Protein AF-A0A976LMI9-F1 (afdb_monomer_lite)

pLDDT: mean 89.53, std 7.74, range [62.94, 98.0]

Structure (mmCIF, N/CA/C/O backbone):
data_AF-A0A976LMI9-F1
#
_entry.id   AF-A0A976LMI9-F1
#
loop_
_atom_site.group_PDB
_atom_site.id
_atom_site.type_symbol
_atom_site.label_atom_id
_atom_site.label_alt_id
_atom_site.label_comp_id
_atom_site.label_asym_id
_atom_site.label_entity_id
_atom_site.label_seq_id
_atom_site.pdbx_PDB_ins_code
_atom_site.Cartn_x
_atom_site.Cartn_y
_atom_site.Cartn_z
_atom_site.occupancy
_atom_site.B_iso_or_equiv
_atom_site.auth_seq_id
_atom_site.auth_comp_id
_atom_site.auth_asym_id
_atom_site.auth_atom_id
_atom_site.pdbx_PDB_model_num
ATOM 1 N N . MET A 1 1 ? -2.539 -11.392 -9.478 1.00 88.19 1 MET A N 1
ATOM 2 C CA . MET A 1 1 ? -1.452 -11.291 -10.476 1.00 88.19 1 MET A CA 1
ATOM 3 C C . MET A 1 1 ? -1.969 -10.478 -11.635 1.00 88.19 1 MET A C 1
ATOM 5 O O . MET A 1 1 ? -2.994 -10.840 -12.203 1.00 88.19 1 MET A O 1
ATOM 9 N N . THR A 1 2 ? -1.228 -9.440 -11.987 1.00 92.44 2 THR A N 1
ATOM 10 C CA . THR A 1 2 ? -1.554 -8.505 -13.058 1.00 92.44 2 THR A CA 1
ATOM 11 C C . THR A 1 2 ? -0.315 -8.293 -13.913 1.00 92.44 2 THR A C 1
ATOM 13 O O . THR A 1 2 ? 0.806 -8.281 -13.405 1.00 92.44 2 THR A O 1
ATOM 16 N N . ALA A 1 3 ? -0.500 -8.150 -15.221 1.00 93.38 3 ALA A N 1
ATOM 17 C CA . ALA A 1 3 ? 0.582 -7.877 -16.147 1.00 93.38 3 ALA A CA 1
ATOM 18 C C . ALA A 1 3 ? 0.128 -6.919 -17.245 1.00 93.38 3 ALA A C 1
ATOM 20 O O . ALA A 1 3 ? -0.987 -7.030 -17.755 1.00 93.38 3 ALA A O 1
ATOM 21 N N . VAL A 1 4 ? 1.006 -5.992 -17.615 1.00 93.50 4 VAL A N 1
ATOM 22 C CA . VAL A 1 4 ? 0.718 -4.945 -18.590 1.00 93.50 4 VAL A CA 1
ATOM 23 C C . VAL A 1 4 ? 1.878 -4.799 -19.564 1.00 93.50 4 VAL A C 1
ATOM 25 O O . VAL A 1 4 ? 3.048 -4.786 -19.181 1.00 93.50 4 VAL A O 1
ATOM 28 N N . TYR A 1 5 ? 1.538 -4.635 -20.842 1.00 93.38 5 TYR A N 1
ATOM 29 C CA . TYR A 1 5 ? 2.462 -4.171 -21.868 1.00 93.38 5 TYR A CA 1
ATOM 30 C C . TYR A 1 5 ? 2.187 -2.705 -22.209 1.00 93.38 5 TYR A C 1
ATOM 32 O O . TYR A 1 5 ? 1.059 -2.342 -22.537 1.00 93.38 5 TYR A O 1
ATOM 40 N N . GLN A 1 6 ? 3.225 -1.872 -22.187 1.00 92.75 6 GLN A N 1
ATOM 41 C CA . GLN A 1 6 ? 3.153 -0.464 -22.577 1.00 92.75 6 GLN A CA 1
ATOM 42 C C . GLN A 1 6 ? 4.183 -0.131 -23.648 1.00 92.75 6 GLN A C 1
ATOM 44 O O . GLN A 1 6 ? 5.282 -0.683 -23.653 1.00 92.75 6 GLN A O 1
ATOM 49 N N . ALA A 1 7 ? 3.865 0.827 -24.517 1.00 92.50 7 ALA A N 1
ATOM 50 C CA . ALA A 1 7 ? 4.797 1.365 -25.502 1.00 92.50 7 ALA A CA 1
ATOM 51 C C . ALA A 1 7 ? 4.587 2.871 -25.693 1.00 92.50 7 ALA A C 1
ATOM 53 O O . ALA A 1 7 ? 3.451 3.341 -25.757 1.00 92.50 7 ALA A O 1
ATOM 54 N N . ASN A 1 8 ? 5.683 3.620 -25.844 1.00 91.19 8 ASN A N 1
ATOM 55 C CA . ASN A 1 8 ? 5.613 5.010 -26.283 1.00 91.19 8 ASN A CA 1
ATOM 56 C C . ASN A 1 8 ? 5.391 5.053 -27.806 1.00 91.19 8 ASN A C 1
ATOM 58 O O . ASN A 1 8 ? 6.224 4.583 -28.585 1.00 91.19 8 ASN A O 1
ATOM 62 N N . VAL A 1 9 ? 4.264 5.626 -28.232 1.00 90.38 9 VAL A N 1
ATOM 63 C CA . VAL A 1 9 ? 3.903 5.751 -29.652 1.00 90.38 9 VAL A CA 1
ATOM 64 C C . VAL A 1 9 ? 4.412 7.048 -30.292 1.00 90.38 9 VAL A C 1
ATOM 66 O O . VAL A 1 9 ? 4.613 7.083 -31.510 1.00 90.38 9 VAL A O 1
ATOM 69 N N . LYS A 1 10 ? 4.625 8.115 -29.504 1.00 90.12 10 LYS A N 1
ATOM 70 C CA . LYS A 1 10 ? 5.031 9.443 -29.990 1.00 90.12 10 LYS A CA 1
ATOM 71 C C . LYS A 1 10 ? 5.520 10.350 -28.850 1.00 90.12 10 LYS A C 1
ATOM 73 O O . LYS A 1 10 ? 4.847 10.478 -27.837 1.00 90.12 10 LYS A O 1
ATOM 78 N N . GLY A 1 11 ? 6.597 11.101 -29.097 1.00 90.25 11 GLY A N 1
ATOM 79 C CA . GLY A 1 11 ? 7.120 12.111 -28.165 1.00 90.25 11 GLY A CA 1
ATOM 80 C C . GLY A 1 11 ? 8.017 11.515 -27.078 1.00 90.25 11 GLY A C 1
ATOM 81 O O . GLY A 1 11 ? 8.587 10.446 -27.285 1.00 90.25 11 GLY A O 1
ATOM 82 N N . GLY A 1 12 ? 8.136 12.211 -25.945 1.00 89.62 12 GLY A N 1
ATOM 83 C CA . GLY A 1 12 ? 8.958 11.797 -24.803 1.00 89.62 12 GLY A CA 1
ATOM 84 C C . GLY A 1 12 ? 10.457 12.066 -24.976 1.00 89.62 12 GLY A C 1
ATOM 85 O O . GLY A 1 12 ? 10.883 12.766 -25.898 1.00 89.62 12 GLY A O 1
ATOM 86 N N . THR A 1 13 ? 11.255 11.509 -24.068 1.00 90.88 13 THR A N 1
ATOM 87 C CA . THR A 1 13 ? 12.717 11.689 -24.016 1.00 90.88 13 THR A CA 1
ATOM 88 C C . THR A 1 13 ? 13.471 10.873 -25.066 1.00 90.88 13 THR A C 1
ATOM 90 O O . THR A 1 13 ? 14.580 11.243 -25.448 1.00 90.88 13 THR A O 1
ATOM 93 N N . SER A 1 14 ? 12.869 9.795 -25.582 1.00 84.94 14 SER A N 1
ATOM 94 C CA . SER A 1 14 ? 13.441 8.974 -26.653 1.00 84.94 14 SER A CA 1
ATOM 95 C C . SER A 1 14 ? 12.439 8.773 -27.787 1.00 84.94 14 SER A C 1
ATOM 97 O O . SER A 1 14 ? 11.468 8.030 -27.667 1.00 84.94 14 SER A O 1
ATOM 99 N N . THR A 1 15 ? 12.693 9.424 -28.924 1.00 81.38 15 THR A N 1
ATOM 100 C CA . THR A 1 15 ? 11.802 9.417 -30.101 1.00 81.38 15 THR A CA 1
ATOM 101 C C . THR A 1 15 ? 12.138 8.331 -31.128 1.00 81.38 15 THR A C 1
ATOM 103 O O . THR A 1 15 ? 11.333 8.053 -32.022 1.00 81.38 15 THR A O 1
ATOM 106 N N . ASN A 1 16 ? 13.304 7.695 -30.983 1.00 78.88 16 ASN A N 1
ATOM 107 C CA . ASN A 1 16 ? 13.832 6.688 -31.908 1.00 78.88 16 ASN A CA 1
ATOM 108 C C . ASN A 1 16 ? 13.729 5.252 -31.363 1.00 78.88 16 ASN A C 1
ATOM 110 O O . ASN A 1 16 ? 13.850 4.298 -32.130 1.00 78.88 16 ASN A O 1
ATOM 114 N N . ASP A 1 17 ? 13.486 5.081 -30.060 1.00 70.69 17 ASP A N 1
ATOM 115 C CA . ASP A 1 17 ? 13.361 3.778 -29.402 1.00 70.69 17 ASP A CA 1
ATOM 116 C C . ASP A 1 17 ? 11.917 3.538 -28.942 1.00 70.69 17 ASP A C 1
ATOM 118 O O . ASP A 1 17 ? 11.507 3.944 -27.856 1.00 70.69 17 ASP A O 1
ATOM 122 N N . ARG A 1 18 ? 11.135 2.884 -29.809 1.00 71.88 18 ARG A N 1
ATOM 123 C CA . ARG A 1 18 ? 9.705 2.584 -29.595 1.00 71.88 18 ARG A CA 1
ATOM 124 C C . ARG A 1 18 ? 9.456 1.197 -29.003 1.00 71.88 18 ARG A C 1
ATOM 126 O O . ARG A 1 18 ? 8.369 0.639 -29.155 1.00 71.88 18 ARG A O 1
ATOM 133 N N . ARG A 1 19 ? 10.474 0.579 -28.401 1.00 77.06 19 ARG A N 1
ATOM 134 C CA . ARG A 1 19 ? 10.329 -0.754 -27.810 1.00 77.06 19 ARG A CA 1
ATOM 135 C C . ARG A 1 19 ? 9.430 -0.657 -26.584 1.00 77.06 19 ARG A C 1
ATOM 137 O O . ARG A 1 19 ? 9.726 0.093 -25.659 1.00 77.06 19 ARG A O 1
ATOM 144 N N . GLY A 1 20 ? 8.341 -1.418 -26.584 1.00 88.31 20 GLY A N 1
ATOM 145 C CA . GLY A 1 20 ? 7.496 -1.519 -25.407 1.00 88.31 20 GLY A CA 1
ATOM 146 C C . GLY A 1 20 ? 8.102 -2.408 -24.328 1.00 88.31 20 GLY A C 1
ATOM 147 O O . GLY A 1 20 ? 9.088 -3.124 -24.540 1.00 88.31 20 GLY A O 1
ATOM 148 N N . ARG A 1 21 ? 7.502 -2.345 -23.146 1.00 91.94 21 ARG A N 1
ATOM 149 C CA . ARG A 1 21 ? 7.900 -3.096 -21.961 1.00 91.94 21 ARG A CA 1
ATOM 150 C C . ARG A 1 21 ? 6.700 -3.835 -21.415 1.00 91.94 21 ARG A C 1
ATOM 152 O O . ARG A 1 21 ? 5.610 -3.281 -21.344 1.00 91.94 21 ARG A O 1
ATOM 159 N N . HIS A 1 22 ? 6.940 -5.081 -21.038 1.00 93.81 22 HIS A N 1
ATOM 160 C CA . HIS A 1 22 ? 5.999 -5.886 -20.288 1.00 93.81 22 HIS A CA 1
ATOM 161 C C . HIS A 1 22 ? 6.436 -5.886 -18.828 1.00 93.81 22 HIS A C 1
ATOM 163 O O . HIS A 1 22 ? 7.605 -6.167 -18.559 1.00 93.81 22 HIS A O 1
ATOM 169 N N . VAL A 1 23 ? 5.517 -5.582 -17.921 1.00 94.38 23 VAL A N 1
ATOM 170 C CA . VAL A 1 23 ? 5.738 -5.551 -16.471 1.00 94.38 23 VAL A CA 1
ATOM 171 C C . VAL A 1 23 ? 4.595 -6.297 -15.796 1.00 94.38 23 VAL A C 1
ATOM 173 O O . VAL A 1 23 ? 3.495 -6.357 -16.345 1.00 94.38 23 VAL A O 1
ATOM 176 N N . GLY A 1 24 ? 4.840 -6.903 -14.644 1.00 93.81 24 GLY A N 1
ATOM 177 C CA . GLY A 1 24 ? 3.826 -7.603 -13.879 1.00 93.81 24 GLY A CA 1
ATOM 178 C C . GLY A 1 24 ? 4.101 -7.583 -12.386 1.00 93.81 24 GLY A C 1
ATOM 179 O O . GLY A 1 24 ? 5.246 -7.462 -11.950 1.00 93.81 24 GLY A O 1
ATOM 180 N N . ARG A 1 25 ? 3.011 -7.717 -11.634 1.00 93.56 25 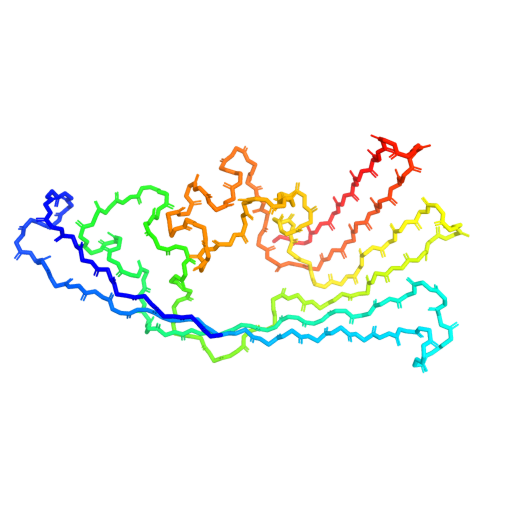ARG A N 1
ATOM 181 C CA . ARG A 1 25 ? 2.959 -7.775 -10.177 1.00 93.56 25 ARG A CA 1
ATOM 182 C C . ARG A 1 25 ? 2.068 -8.933 -9.751 1.00 93.56 25 ARG A C 1
ATOM 184 O O . ARG A 1 25 ? 1.135 -9.332 -10.459 1.00 93.56 25 ARG A O 1
ATOM 191 N N . TYR A 1 26 ? 2.360 -9.503 -8.602 1.00 93.44 26 TYR A N 1
ATOM 192 C CA . TYR A 1 26 ? 1.505 -10.480 -7.959 1.00 93.44 26 TYR A CA 1
ATOM 193 C C . TYR A 1 26 ? 1.443 -10.209 -6.471 1.00 93.44 26 TYR A C 1
ATOM 195 O O . TYR A 1 26 ? 2.412 -9.748 -5.883 1.00 93.44 26 TYR A O 1
ATOM 203 N N . ASP A 1 27 ? 0.300 -10.544 -5.891 1.00 93.81 27 ASP A N 1
ATOM 204 C CA . ASP A 1 27 ? -0.078 -10.134 -4.552 1.00 93.81 27 ASP A CA 1
ATOM 205 C C . ASP A 1 27 ? -0.651 -11.357 -3.831 1.00 93.81 27 ASP A C 1
ATOM 207 O O . ASP A 1 27 ? -1.396 -12.155 -4.415 1.00 93.81 27 ASP A O 1
ATOM 211 N N . LEU A 1 28 ? -0.285 -11.506 -2.564 1.00 95.62 28 LEU A N 1
ATOM 212 C CA . LEU A 1 28 ? -0.812 -12.485 -1.630 1.00 95.62 28 LEU A CA 1
ATOM 213 C C . LEU A 1 28 ? -1.327 -11.722 -0.413 1.00 95.62 28 LEU A C 1
ATOM 215 O O . LEU A 1 28 ? -0.552 -11.088 0.300 1.00 95.62 28 LEU A O 1
ATOM 219 N N . LYS A 1 29 ? -2.633 -11.812 -0.170 1.00 95.81 29 LYS A N 1
ATOM 220 C CA . LYS A 1 29 ? -3.299 -11.187 0.973 1.00 95.81 29 LYS A CA 1
ATOM 221 C C . LYS A 1 29 ? -3.867 -12.267 1.885 1.00 95.81 29 LYS A C 1
ATOM 223 O O . LYS A 1 29 ? -4.471 -13.230 1.411 1.00 95.81 29 LYS A O 1
ATOM 228 N N . MET A 1 30 ? -3.671 -12.104 3.185 1.00 97.56 30 MET A N 1
ATOM 229 C CA . MET A 1 30 ? -4.226 -12.963 4.223 1.00 97.56 30 MET A CA 1
ATOM 230 C C . MET A 1 30 ? -4.899 -12.087 5.271 1.00 97.56 30 MET A C 1
ATOM 232 O O . MET A 1 30 ? -4.266 -11.195 5.823 1.00 97.56 30 MET A O 1
ATOM 236 N N . LEU A 1 31 ? -6.167 -12.374 5.554 1.00 97.88 31 LEU A N 1
ATOM 237 C CA . LEU A 1 31 ? -6.905 -11.791 6.666 1.00 97.88 31 LEU A CA 1
ATOM 238 C C . LEU A 1 31 ? -7.225 -12.908 7.655 1.00 97.88 31 LEU A C 1
ATOM 240 O O . LEU A 1 31 ? -7.815 -13.925 7.280 1.00 97.88 31 LEU A O 1
ATOM 244 N N . ILE A 1 32 ? -6.807 -12.727 8.899 1.00 97.94 32 ILE A N 1
ATOM 245 C CA . ILE A 1 32 ? -7.002 -13.687 9.975 1.00 97.94 32 ILE A CA 1
ATOM 246 C C . ILE A 1 32 ? -7.996 -13.093 10.968 1.00 97.94 32 ILE A C 1
ATOM 248 O O . ILE A 1 32 ? -7.820 -11.981 11.456 1.00 97.94 32 ILE A O 1
ATOM 252 N N . ASP A 1 33 ? -9.033 -13.865 11.261 1.00 97.69 33 ASP A N 1
ATOM 253 C CA . ASP A 1 33 ? -10.075 -13.549 12.233 1.00 97.69 33 ASP A CA 1
ATOM 254 C C . ASP A 1 33 ? -9.556 -13.852 13.650 1.00 97.69 33 ASP A C 1
ATOM 256 O O . ASP A 1 33 ? -9.304 -15.016 13.991 1.00 97.69 33 ASP A O 1
ATOM 260 N N . MET A 1 34 ? -9.316 -12.806 14.449 1.00 97.00 34 MET A N 1
ATOM 261 C CA . MET A 1 34 ? -8.736 -12.951 15.790 1.00 97.00 34 MET A CA 1
ATOM 262 C C . MET A 1 34 ? -9.758 -13.378 16.832 1.00 97.00 34 MET A C 1
ATOM 264 O O . MET A 1 34 ? -9.363 -13.973 17.833 1.00 97.00 34 MET A O 1
ATOM 268 N N . GLU A 1 35 ? -11.046 -13.170 16.582 1.00 95.88 35 GLU A N 1
ATOM 269 C CA . GLU A 1 35 ? -12.107 -13.705 17.429 1.00 95.88 35 GLU A CA 1
ATOM 270 C C . GLU A 1 35 ? -12.079 -15.236 17.369 1.00 95.88 35 GLU A C 1
ATOM 272 O O . GLU A 1 35 ? -11.960 -15.913 18.388 1.00 95.88 35 GLU A O 1
ATOM 277 N N . LYS A 1 36 ? -12.031 -15.811 16.164 1.00 96.94 36 LYS A N 1
ATOM 278 C CA . LYS A 1 36 ? -11.966 -17.275 16.009 1.00 96.94 36 LYS A CA 1
ATOM 279 C C . LYS A 1 36 ? -10.649 -17.886 16.473 1.00 96.94 36 LYS A C 1
ATOM 281 O O . LYS A 1 36 ? -10.637 -19.046 16.886 1.00 96.94 36 LYS A O 1
ATOM 286 N N . LEU A 1 37 ? -9.539 -17.162 16.332 1.00 96.69 37 LEU A N 1
ATOM 287 C CA . LEU A 1 37 ? -8.216 -17.698 16.651 1.00 96.69 37 LEU A CA 1
ATOM 288 C C . LEU A 1 37 ? -7.855 -17.537 18.133 1.00 96.69 37 LEU A C 1
ATOM 290 O O . LEU A 1 37 ? -7.225 -18.433 18.696 1.00 96.69 37 LEU A O 1
ATOM 294 N N . LEU A 1 38 ? -8.205 -16.397 18.734 1.00 95.44 38 LEU A N 1
ATOM 295 C CA . LEU A 1 38 ? -7.719 -15.953 20.043 1.00 95.44 38 LEU A CA 1
ATOM 296 C C . LEU A 1 38 ? -8.812 -15.343 20.940 1.00 95.44 38 LEU A C 1
ATOM 298 O O . LEU A 1 38 ? -8.468 -14.852 22.013 1.00 95.44 38 LEU A O 1
ATOM 302 N N . ASP A 1 39 ? -10.089 -15.384 20.541 1.00 94.19 39 ASP A N 1
ATOM 303 C CA . ASP A 1 39 ? -11.226 -14.811 21.287 1.00 94.19 39 ASP A CA 1
ATOM 304 C C . ASP A 1 39 ? -11.115 -13.285 21.489 1.00 94.19 39 ASP A C 1
ATOM 306 O O . ASP A 1 39 ? -11.555 -12.726 22.492 1.00 94.19 39 ASP A O 1
ATOM 310 N N . ILE A 1 40 ? -10.480 -12.594 20.533 1.00 91.31 40 ILE A N 1
ATOM 311 C CA . ILE A 1 40 ? -10.389 -11.128 20.505 1.00 91.31 40 ILE A CA 1
ATOM 312 C C . ILE A 1 40 ? -11.526 -10.591 19.631 1.00 91.31 40 ILE A C 1
ATOM 314 O O . ILE A 1 40 ? -11.392 -10.521 18.408 1.00 91.31 40 ILE A O 1
ATOM 318 N N . GLU A 1 41 ? -12.642 -10.235 20.266 1.00 92.94 41 GLU A N 1
ATOM 319 C CA . GLU A 1 41 ? -13.837 -9.704 19.597 1.00 92.94 41 GLU A CA 1
ATOM 320 C C . GLU A 1 41 ? -13.502 -8.469 18.743 1.00 92.94 41 GLU A C 1
ATOM 322 O O . GLU A 1 41 ? -12.793 -7.560 19.180 1.00 92.94 41 GLU A O 1
ATOM 327 N N . GLY A 1 42 ? -13.971 -8.464 17.491 1.00 91.62 42 GLY A N 1
ATOM 328 C CA . GLY A 1 42 ? -13.716 -7.380 16.535 1.00 91.62 42 GLY A CA 1
ATOM 329 C C . GLY A 1 42 ? -12.258 -7.242 16.070 1.00 91.62 42 GLY A C 1
ATOM 330 O O . GLY A 1 42 ? -11.943 -6.297 15.350 1.00 91.62 42 GLY A O 1
ATOM 331 N N . GLY A 1 43 ? -11.364 -8.151 16.471 1.00 95.44 43 GLY A N 1
ATOM 332 C CA . GLY A 1 43 ? -9.958 -8.137 16.082 1.00 95.44 43 GLY A CA 1
ATOM 333 C C . GLY A 1 43 ? -9.690 -8.855 14.756 1.00 95.44 43 GLY A C 1
ATOM 334 O O . GLY A 1 43 ? -10.212 -9.941 14.483 1.00 95.44 43 GLY A O 1
ATOM 335 N N . SER A 1 44 ? -8.785 -8.301 13.957 1.00 97.56 44 SER A N 1
ATOM 336 C CA . SER A 1 44 ? -8.275 -8.916 12.736 1.00 97.56 44 SER A CA 1
ATOM 337 C C . SER A 1 44 ? -6.763 -8.742 12.611 1.00 97.56 44 SER A C 1
ATOM 339 O O . SER A 1 44 ? -6.176 -7.798 13.137 1.00 97.56 44 SER A O 1
ATOM 341 N N . PHE A 1 45 ? -6.110 -9.684 11.934 1.00 98.00 45 PHE A N 1
ATOM 342 C CA . PHE A 1 45 ? -4.703 -9.564 11.566 1.00 98.00 45 PHE A CA 1
ATOM 343 C C . PHE A 1 45 ? -4.557 -9.708 10.058 1.00 98.00 45 PHE A C 1
ATOM 345 O O . PHE A 1 45 ? -4.953 -10.725 9.484 1.00 98.00 45 PHE A O 1
ATOM 352 N N . PHE A 1 46 ? -3.992 -8.692 9.420 1.00 97.81 46 PHE A N 1
ATOM 353 C CA . PHE A 1 46 ? -3.827 -8.621 7.980 1.00 97.81 46 PHE A CA 1
ATOM 354 C C . PHE A 1 46 ? -2.355 -8.735 7.593 1.00 97.81 46 PHE A C 1
ATOM 356 O O . PHE A 1 46 ? -1.483 -8.139 8.224 1.00 97.81 46 PHE A O 1
ATOM 363 N N . VAL A 1 47 ? -2.082 -9.503 6.539 1.00 97.81 47 VAL A N 1
ATOM 364 C CA . VAL A 1 47 ? -0.764 -9.615 5.913 1.00 97.81 47 VAL A CA 1
ATOM 365 C C . VAL A 1 47 ? -0.918 -9.463 4.410 1.00 97.81 47 VAL A C 1
ATOM 367 O O . VAL A 1 47 ? -1.690 -10.192 3.784 1.00 97.81 47 VAL A O 1
ATOM 370 N N . HIS A 1 48 ? -0.122 -8.577 3.826 1.00 96.44 48 HIS A N 1
ATOM 371 C CA . HIS A 1 48 ? -0.028 -8.381 2.390 1.00 96.44 48 HIS A CA 1
ATOM 372 C C . HIS A 1 48 ? 1.425 -8.489 1.948 1.00 96.44 48 HIS A C 1
ATOM 374 O O . HIS A 1 48 ? 2.311 -7.778 2.430 1.00 96.44 48 HIS A O 1
ATOM 380 N N . GLY A 1 49 ? 1.667 -9.413 1.026 1.00 95.38 49 GLY A N 1
ATOM 381 C CA . GLY A 1 49 ? 2.926 -9.529 0.317 1.00 95.38 49 GLY A CA 1
ATOM 382 C C . GLY A 1 49 ? 2.730 -9.325 -1.173 1.00 95.38 49 GLY A C 1
ATOM 383 O O . GLY A 1 49 ? 1.750 -9.808 -1.737 1.00 95.38 49 GLY A O 1
ATOM 384 N N . TRP A 1 50 ? 3.690 -8.676 -1.817 1.00 93.31 50 TRP A N 1
ATOM 385 C CA . TRP A 1 50 ? 3.695 -8.506 -3.266 1.00 93.31 50 TRP A CA 1
ATOM 386 C C . TRP A 1 50 ? 5.080 -8.764 -3.869 1.00 93.31 50 TRP A C 1
ATOM 388 O O . TRP A 1 50 ? 6.115 -8.648 -3.208 1.00 93.31 50 TRP A O 1
ATOM 398 N N . GLY A 1 51 ? 5.108 -9.161 -5.133 1.00 94.94 51 GLY A N 1
ATOM 399 C CA . GLY A 1 51 ? 6.321 -9.356 -5.920 1.00 94.94 51 GLY A CA 1
ATOM 400 C C . GLY A 1 51 ? 6.098 -8.912 -7.360 1.00 94.94 51 GLY A C 1
ATOM 401 O O . GLY A 1 51 ? 4.964 -8.667 -7.772 1.00 94.94 51 GLY A O 1
ATOM 402 N N . GLY A 1 52 ? 7.163 -8.811 -8.152 1.00 95.25 52 GLY A N 1
ATOM 403 C CA . GLY A 1 52 ? 7.040 -8.273 -9.506 1.00 95.25 52 GLY A CA 1
ATOM 404 C C . GLY A 1 52 ? 8.210 -8.574 -10.425 1.00 95.25 52 GLY A C 1
ATOM 405 O O . GLY A 1 52 ? 9.235 -9.112 -10.007 1.00 95.25 52 GLY A O 1
ATOM 406 N N . TRP A 1 53 ? 8.021 -8.260 -11.705 1.00 94.75 53 TRP A N 1
ATOM 407 C CA . TRP A 1 53 ? 9.013 -8.425 -12.765 1.00 94.75 53 TRP A CA 1
ATOM 408 C C . TRP A 1 53 ? 8.693 -7.539 -13.981 1.00 94.75 53 TRP A C 1
ATOM 410 O O . TRP A 1 53 ? 7.539 -7.178 -14.198 1.00 94.75 53 TRP A O 1
ATOM 420 N N . PRO A 1 54 ? 9.657 -7.299 -14.886 1.00 92.12 54 PRO A N 1
ATOM 421 C CA . PRO A 1 54 ? 11.096 -7.433 -14.690 1.00 92.12 54 PRO A CA 1
ATOM 422 C C . PRO A 1 54 ? 11.644 -6.194 -13.960 1.00 92.12 54 PRO A C 1
ATOM 424 O O . PRO A 1 54 ? 10.887 -5.329 -13.535 1.00 92.12 54 PRO A O 1
ATOM 427 N N . ASP A 1 55 ? 12.964 -6.094 -13.823 1.00 90.31 55 ASP A N 1
ATOM 428 C CA . ASP A 1 55 ? 13.619 -4.962 -13.157 1.00 90.31 55 ASP A CA 1
ATOM 429 C C . ASP A 1 55 ? 13.581 -3.690 -14.029 1.00 90.31 55 ASP A C 1
ATOM 431 O O . ASP A 1 55 ? 14.508 -3.403 -14.790 1.00 90.31 55 ASP A O 1
ATOM 435 N N . THR A 1 56 ? 12.431 -3.005 -14.048 1.00 86.69 56 THR A N 1
ATOM 436 C CA . THR A 1 56 ? 12.172 -1.805 -14.860 1.00 86.69 56 THR A CA 1
ATOM 437 C C . THR A 1 56 ? 10.951 -1.037 -14.347 1.00 86.69 56 THR A C 1
ATOM 439 O O . THR A 1 56 ? 9.931 -1.641 -14.032 1.00 86.69 56 THR A O 1
ATOM 442 N N . GLU A 1 57 ? 10.987 0.294 -14.416 1.00 82.94 57 GLU A N 1
ATOM 443 C CA . GLU A 1 57 ? 9.848 1.207 -14.163 1.00 82.94 57 GLU A CA 1
ATOM 444 C C . GLU A 1 57 ? 8.905 1.301 -15.387 1.00 82.94 57 GLU A C 1
ATOM 446 O O . GLU A 1 57 ? 8.477 2.368 -15.835 1.00 82.94 57 GLU A O 1
ATOM 451 N N . GLY A 1 58 ? 8.678 0.173 -16.063 1.00 89.94 58 GLY A N 1
ATOM 452 C CA . GLY A 1 58 ? 8.017 0.160 -17.367 1.00 89.94 58 GLY A CA 1
ATOM 453 C C . GLY A 1 58 ? 8.804 0.942 -18.423 1.00 89.94 58 GLY A C 1
ATOM 454 O O . GLY A 1 58 ? 9.985 0.671 -18.658 1.00 89.94 58 GLY A O 1
ATOM 455 N N . ILE A 1 59 ? 8.135 1.869 -19.111 1.00 91.56 59 ILE A N 1
ATOM 456 C CA . ILE A 1 59 ? 8.727 2.680 -20.189 1.00 91.56 59 ILE A CA 1
ATOM 457 C C . ILE A 1 59 ? 9.188 4.071 -19.733 1.00 91.56 59 ILE A C 1
ATOM 459 O O . ILE A 1 59 ? 9.715 4.808 -20.569 1.00 91.56 59 ILE A O 1
ATOM 463 N N . ASP A 1 60 ? 8.982 4.444 -18.464 1.00 90.44 60 ASP A N 1
ATOM 464 C CA . ASP A 1 60 ? 9.026 5.851 -18.060 1.00 90.44 60 ASP A CA 1
ATOM 465 C C . ASP A 1 60 ? 10.413 6.481 -18.231 1.00 90.44 60 ASP A C 1
ATOM 467 O O . ASP A 1 60 ? 10.627 7.247 -19.175 1.00 90.44 60 ASP A O 1
ATOM 471 N N . GLY A 1 61 ? 11.393 6.075 -17.416 1.00 87.31 61 GLY A N 1
ATOM 472 C CA . GLY A 1 61 ? 12.756 6.614 -17.485 1.00 87.31 61 GLY A CA 1
ATOM 473 C C . GLY A 1 61 ? 13.446 6.419 -18.844 1.00 87.31 61 GLY A C 1
ATOM 474 O O . GLY A 1 61 ? 14.315 7.202 -19.224 1.00 87.31 61 GLY A O 1
ATOM 475 N N . ARG A 1 62 ? 13.042 5.404 -19.623 1.00 85.44 62 ARG A N 1
ATOM 476 C CA . ARG A 1 62 ? 13.643 5.102 -20.935 1.00 85.44 62 ARG A CA 1
ATOM 477 C C . ARG A 1 62 ? 13.091 5.957 -22.076 1.00 85.44 62 ARG A C 1
ATOM 479 O O . ARG A 1 62 ? 13.840 6.279 -22.999 1.00 85.44 62 ARG A O 1
ATOM 486 N N . SER A 1 63 ? 11.791 6.243 -22.069 1.00 89.94 63 SER A N 1
ATOM 487 C CA . SER A 1 63 ? 11.099 6.742 -23.263 1.00 89.94 63 SER A CA 1
ATOM 488 C C . SER A 1 63 ? 10.167 7.917 -23.009 1.00 89.94 63 SER A C 1
ATOM 490 O O . SER A 1 63 ? 9.839 8.601 -23.978 1.00 89.94 63 SER A O 1
ATOM 492 N N . VAL A 1 64 ? 9.721 8.152 -21.774 1.00 91.19 64 VAL A N 1
ATOM 493 C CA . VAL A 1 64 ? 8.711 9.173 -21.460 1.00 91.19 64 VAL A CA 1
ATOM 494 C C . VAL A 1 64 ? 9.320 10.322 -20.664 1.00 91.19 64 VAL A C 1
ATOM 496 O O . VAL A 1 64 ? 9.248 11.457 -21.134 1.00 91.19 64 VAL A O 1
ATOM 499 N N . GLY A 1 65 ? 9.967 10.029 -19.532 1.00 89.44 65 GLY A N 1
ATOM 500 C CA . GLY A 1 65 ? 10.527 11.026 -18.617 1.00 89.44 65 GLY A CA 1
ATOM 501 C C . GLY A 1 65 ? 9.461 11.769 -17.805 1.00 89.44 65 GLY A C 1
ATOM 502 O O . GLY A 1 65 ? 9.548 12.989 -17.668 1.00 89.44 65 GLY A O 1
ATOM 503 N N . SER A 1 66 ? 8.430 11.062 -17.335 1.00 90.00 66 SER A N 1
ATOM 504 C CA . SER A 1 66 ? 7.398 11.619 -16.460 1.00 90.00 66 SER A CA 1
ATOM 505 C C . SER A 1 66 ? 7.976 11.942 -15.083 1.00 90.00 66 SER A C 1
ATOM 507 O O . SER A 1 66 ? 8.765 11.185 -14.533 1.00 90.00 66 SER A O 1
ATOM 509 N N . ALA A 1 67 ? 7.544 13.058 -14.495 1.00 87.56 67 ALA A N 1
ATOM 510 C CA . ALA A 1 67 ? 7.820 13.345 -13.086 1.00 87.56 67 ALA A CA 1
ATOM 511 C C . ALA A 1 67 ? 6.938 12.515 -12.135 1.00 87.56 67 ALA A C 1
ATOM 513 O O . ALA A 1 67 ? 7.239 12.417 -10.953 1.00 87.56 67 ALA A O 1
ATOM 514 N N . TRP A 1 68 ? 5.853 11.941 -12.660 1.00 86.31 68 TRP A N 1
ATOM 515 C CA . TRP A 1 68 ? 4.831 11.232 -11.892 1.00 86.31 68 TRP A CA 1
ATOM 516 C C . TRP A 1 68 ? 4.836 9.723 -12.132 1.00 86.31 68 TRP A C 1
ATOM 518 O O . TRP A 1 68 ? 4.085 9.010 -11.489 1.00 86.31 68 TRP A O 1
ATOM 528 N N . GLY A 1 69 ? 5.619 9.212 -13.083 1.00 89.81 69 GLY A N 1
ATOM 529 C CA . GLY A 1 69 ? 5.453 7.842 -13.559 1.00 89.81 69 GLY A CA 1
ATOM 530 C C . GLY A 1 69 ? 4.317 7.699 -14.574 1.00 89.81 69 GLY A C 1
ATOM 531 O O . GLY A 1 69 ? 3.407 8.520 -14.671 1.00 89.81 69 GLY A O 1
ATOM 532 N N . VAL A 1 70 ? 4.381 6.644 -15.384 1.00 91.31 70 VAL A N 1
ATOM 533 C CA . VAL A 1 70 ? 3.294 6.247 -16.304 1.00 91.31 70 VAL A CA 1
ATOM 534 C C . VAL A 1 70 ? 2.842 4.806 -16.090 1.00 91.31 70 VAL A C 1
ATOM 536 O O . VAL A 1 70 ? 2.040 4.289 -16.868 1.00 91.31 70 VAL A O 1
ATOM 539 N N . ASN A 1 71 ? 3.410 4.135 -15.089 1.00 92.44 71 ASN A N 1
ATOM 540 C CA . ASN A 1 71 ? 3.137 2.744 -14.772 1.00 92.44 71 ASN A CA 1
ATOM 541 C C . ASN A 1 71 ? 3.368 2.476 -13.288 1.00 92.44 71 ASN A C 1
ATOM 543 O O . ASN A 1 71 ? 4.470 2.106 -12.891 1.00 92.44 71 ASN A O 1
ATOM 547 N N . ALA A 1 72 ? 2.324 2.640 -12.488 1.00 90.75 72 ALA A N 1
ATOM 548 C CA . ALA A 1 72 ? 2.390 2.363 -11.058 1.00 90.75 72 ALA A CA 1
ATOM 549 C C . ALA A 1 72 ? 2.376 0.847 -10.733 1.00 90.75 72 ALA A C 1
ATOM 551 O O . ALA A 1 72 ? 2.818 0.431 -9.669 1.00 90.75 72 ALA A O 1
ATOM 552 N N . LEU A 1 73 ? 2.042 -0.019 -11.704 1.00 91.56 73 LEU A N 1
ATOM 553 C CA . LEU A 1 73 ? 2.218 -1.475 -11.575 1.00 91.56 73 LEU A CA 1
ATOM 554 C C . LEU A 1 73 ? 3.705 -1.894 -11.558 1.00 91.56 73 LEU A C 1
ATOM 556 O O . LEU A 1 73 ? 4.042 -3.020 -11.179 1.00 91.56 73 LEU A O 1
ATOM 560 N N . ALA A 1 74 ? 4.614 -1.031 -12.021 1.00 91.69 74 ALA A N 1
ATOM 561 C CA . ALA A 1 74 ? 6.012 -1.376 -12.241 1.00 91.69 74 ALA A CA 1
ATOM 562 C C . ALA A 1 74 ? 6.868 -1.323 -10.964 1.00 91.69 74 ALA A C 1
ATOM 564 O O . ALA A 1 74 ? 7.673 -0.418 -10.774 1.00 91.69 74 ALA A O 1
ATOM 565 N N . VAL A 1 75 ? 6.748 -2.353 -10.125 1.00 89.00 75 VAL A N 1
ATOM 566 C CA . VAL A 1 75 ? 7.436 -2.458 -8.819 1.00 89.00 75 VAL A CA 1
ATOM 567 C C . VAL A 1 75 ? 8.874 -3.017 -8.871 1.00 89.00 75 VAL A C 1
ATOM 569 O O . VAL A 1 75 ? 9.529 -3.171 -7.834 1.00 89.00 75 VAL A O 1
ATOM 572 N N . GLY A 1 76 ? 9.380 -3.320 -10.072 1.00 91.38 76 GLY A N 1
ATOM 573 C CA . GLY A 1 76 ? 10.706 -3.908 -10.303 1.00 91.38 76 GLY A CA 1
ATOM 574 C C . GLY A 1 76 ? 10.760 -5.429 -10.103 1.00 91.38 76 GLY A C 1
ATOM 575 O O . GLY A 1 76 ? 9.733 -6.083 -9.930 1.00 91.38 76 GLY A O 1
ATOM 576 N N . ASN A 1 77 ? 11.967 -6.011 -10.156 1.00 93.81 77 ASN A N 1
ATOM 577 C CA . ASN A 1 77 ? 12.157 -7.453 -9.960 1.00 93.81 77 ASN A CA 1
ATOM 578 C C . ASN A 1 77 ? 12.238 -7.789 -8.469 1.00 93.81 77 ASN A C 1
ATOM 580 O O . ASN A 1 77 ? 13.306 -7.692 -7.860 1.00 93.81 77 ASN A O 1
ATOM 584 N N . ARG A 1 78 ? 11.110 -8.200 -7.896 1.00 92.94 78 ARG A N 1
ATOM 585 C CA . ARG A 1 78 ? 10.996 -8.527 -6.474 1.00 92.94 78 ARG A CA 1
ATOM 586 C C . ARG A 1 78 ? 10.530 -9.959 -6.297 1.00 92.94 78 ARG A C 1
ATOM 588 O O . ARG A 1 78 ? 9.599 -10.390 -6.973 1.00 92.94 78 ARG A O 1
ATOM 595 N N . GLY A 1 79 ? 11.183 -10.666 -5.371 1.00 93.38 79 GLY A N 1
ATOM 596 C CA . GLY A 1 79 ? 10.776 -11.997 -4.927 1.00 93.38 79 GLY A CA 1
ATOM 597 C C . GLY A 1 79 ? 9.393 -11.914 -4.296 1.00 93.38 79 GLY A C 1
ATOM 598 O O . GLY A 1 79 ? 8.405 -12.042 -4.995 1.00 93.38 79 GLY A O 1
ATOM 599 N N . MET A 1 80 ? 9.302 -11.662 -2.998 1.00 93.94 80 MET A N 1
ATOM 600 C CA . MET A 1 80 ? 8.042 -11.290 -2.358 1.00 93.94 80 MET A CA 1
ATOM 601 C C . MET A 1 80 ? 8.376 -10.480 -1.115 1.00 93.94 80 MET A C 1
ATOM 603 O O . MET A 1 80 ? 9.005 -11.003 -0.194 1.00 93.94 80 MET A O 1
ATOM 607 N N . ASP A 1 81 ? 7.960 -9.223 -1.104 1.00 94.75 81 ASP A N 1
ATOM 608 C CA . ASP A 1 81 ? 8.125 -8.337 0.039 1.00 94.75 81 ASP A CA 1
ATOM 609 C C . ASP A 1 81 ? 6.822 -8.315 0.825 1.00 94.75 81 ASP A C 1
ATOM 611 O O . ASP A 1 81 ? 5.757 -8.123 0.243 1.00 94.75 81 ASP A O 1
ATOM 615 N N . ILE A 1 82 ? 6.903 -8.483 2.146 1.00 95.38 82 ILE A N 1
ATOM 616 C CA . ILE A 1 82 ? 5.770 -8.206 3.032 1.00 95.38 82 ILE A CA 1
ATOM 617 C C . ILE A 1 82 ? 5.684 -6.693 3.192 1.00 95.38 82 ILE A C 1
ATOM 619 O O . ILE A 1 82 ? 6.553 -6.087 3.829 1.00 95.38 82 ILE A O 1
ATOM 623 N N . VAL A 1 83 ? 4.676 -6.086 2.578 1.00 93.88 83 VAL A N 1
ATOM 624 C CA . VAL A 1 83 ? 4.464 -4.634 2.600 1.00 93.88 83 VAL A CA 1
ATOM 625 C C . VAL A 1 83 ? 3.579 -4.201 3.744 1.00 93.88 83 VAL A C 1
ATOM 627 O O . VAL A 1 83 ? 3.878 -3.187 4.361 1.00 93.88 83 VAL A O 1
ATOM 630 N N . GLU A 1 84 ? 2.603 -5.021 4.113 1.00 96.31 84 GLU A N 1
ATOM 631 C CA . GLU A 1 84 ? 1.716 -4.749 5.238 1.00 96.31 84 GLU A CA 1
ATOM 632 C C . GLU A 1 84 ? 1.630 -5.989 6.123 1.00 96.31 84 GLU A C 1
ATOM 634 O O . GLU A 1 84 ? 1.568 -7.126 5.643 1.00 96.31 84 GLU A O 1
ATOM 639 N N . ALA A 1 85 ? 1.670 -5.770 7.430 1.00 97.69 85 ALA A N 1
ATOM 640 C CA . ALA A 1 85 ? 1.498 -6.805 8.437 1.00 97.69 85 ALA A CA 1
ATOM 641 C C . ALA A 1 85 ? 1.046 -6.137 9.733 1.00 97.69 85 ALA A C 1
ATOM 643 O O . ALA A 1 85 ? 1.880 -5.628 10.489 1.00 97.69 85 ALA A O 1
ATOM 644 N N . PHE A 1 86 ? -0.259 -6.100 9.977 1.00 97.81 86 PHE A N 1
ATOM 645 C CA . PHE A 1 86 ? -0.818 -5.343 11.089 1.00 97.81 86 PHE A CA 1
ATOM 646 C C . PHE A 1 86 ? -2.017 -6.019 11.735 1.00 97.81 86 PHE A C 1
ATOM 648 O O . PHE A 1 86 ? -2.751 -6.783 11.112 1.00 97.81 86 PHE A O 1
ATOM 655 N N . TYR A 1 87 ? -2.192 -5.718 13.015 1.00 97.75 87 TYR A N 1
ATOM 656 C CA . TYR A 1 87 ? -3.421 -5.975 13.744 1.00 97.75 87 TYR A CA 1
ATOM 657 C C . TYR A 1 87 ? -4.331 -4.754 13.634 1.00 97.75 87 TYR A C 1
ATOM 659 O O . TYR A 1 87 ? -3.849 -3.627 13.753 1.00 97.75 87 TYR A O 1
ATOM 667 N N . GLU A 1 88 ? -5.626 -4.987 13.476 1.00 97.06 88 GLU A N 1
ATOM 668 C CA . GLU A 1 88 ? -6.674 -3.983 13.611 1.00 97.06 88 GLU A CA 1
ATOM 669 C C . GLU A 1 88 ? -7.754 -4.495 14.563 1.00 97.06 88 GLU A C 1
ATOM 671 O O . GLU A 1 88 ? -8.188 -5.640 14.448 1.00 97.06 88 GLU A O 1
ATOM 676 N N . GLY A 1 89 ? -8.206 -3.663 15.497 1.00 95.50 89 GLY A N 1
ATOM 677 C CA . GLY A 1 89 ? -9.328 -4.023 16.360 1.00 95.50 89 GLY A CA 1
ATOM 678 C C . GLY A 1 89 ? -9.677 -2.959 17.398 1.00 95.50 89 GLY A C 1
ATOM 679 O O . GLY A 1 89 ? -9.098 -1.868 17.389 1.00 95.50 89 GLY A O 1
ATOM 680 N N . PRO A 1 90 ? -10.625 -3.251 18.304 1.00 93.81 90 PRO A N 1
ATOM 681 C CA . PRO A 1 90 ? -11.102 -2.281 19.281 1.00 93.81 90 PRO A CA 1
ATOM 682 C C . PRO A 1 90 ? -10.021 -1.898 20.302 1.00 93.81 90 PRO A C 1
ATOM 684 O O . PRO A 1 90 ? -9.167 -2.703 20.687 1.00 93.81 90 PRO A O 1
ATOM 687 N N . PHE A 1 91 ? -10.075 -0.651 20.768 1.00 89.62 91 PHE A N 1
ATOM 688 C CA . PHE A 1 91 ? -9.156 -0.075 21.743 1.00 89.62 91 PHE A CA 1
ATOM 689 C C . PHE A 1 91 ? -9.920 0.682 22.832 1.00 89.62 91 PHE A C 1
ATOM 691 O O . PHE A 1 91 ? -10.572 1.688 22.566 1.00 89.62 91 PHE A O 1
ATOM 698 N N . PHE A 1 92 ? -9.799 0.221 24.082 1.00 77.19 92 PHE A N 1
ATOM 699 C CA . PHE A 1 92 ? -10.567 0.652 25.265 1.00 77.19 92 PHE A CA 1
ATOM 700 C C . PHE A 1 92 ? -12.087 0.429 25.188 1.00 77.19 92 PHE A C 1
ATOM 702 O O . PHE A 1 92 ? -12.623 -0.221 26.081 1.00 77.19 92 PHE A O 1
ATOM 709 N N . ASN A 1 93 ? -12.754 0.950 24.156 1.00 72.44 93 ASN A N 1
ATOM 710 C CA . ASN A 1 93 ? -14.195 0.853 23.914 1.00 72.44 93 ASN A CA 1
ATOM 711 C C . ASN A 1 93 ? -14.452 0.444 22.450 1.00 72.44 93 ASN A C 1
ATOM 713 O O . ASN A 1 93 ? -13.616 0.704 21.585 1.00 72.44 93 ASN A O 1
ATOM 717 N N . ASP A 1 94 ? -15.650 -0.059 22.148 1.00 75.88 94 ASP A N 1
ATOM 718 C CA . ASP A 1 94 ? -16.038 -0.519 20.798 1.00 75.88 94 ASP A CA 1
ATOM 719 C C . ASP A 1 94 ? -16.056 0.596 19.730 1.00 75.88 94 ASP A C 1
ATOM 721 O O . ASP A 1 94 ? -16.100 0.326 18.534 1.00 75.88 94 ASP A O 1
ATOM 725 N N . ASN A 1 95 ? -15.987 1.867 20.147 1.00 86.25 95 ASN A N 1
ATOM 726 C CA . ASN A 1 95 ? -16.030 3.031 19.255 1.00 86.25 95 ASN A CA 1
ATOM 727 C C . ASN A 1 95 ? -14.646 3.565 18.854 1.00 86.25 95 ASN A C 1
ATOM 729 O O . ASN A 1 95 ? -14.576 4.595 18.188 1.00 86.25 95 ASN A O 1
ATOM 733 N N . LEU A 1 96 ? -13.549 2.952 19.298 1.00 93.31 96 LEU A N 1
ATOM 734 C CA . LEU A 1 96 ? -12.198 3.377 18.937 1.00 93.31 96 LEU A CA 1
ATOM 735 C C . LEU A 1 96 ? -11.439 2.169 18.403 1.00 93.31 96 LEU A C 1
ATOM 737 O O . LEU A 1 96 ? -11.323 1.158 19.086 1.00 93.31 96 LEU A O 1
ATOM 741 N N . THR A 1 97 ? -10.930 2.273 17.182 1.00 95.62 97 THR A N 1
ATOM 742 C CA . THR A 1 97 ? -10.148 1.213 16.539 1.00 95.62 97 THR A CA 1
ATOM 743 C C . THR A 1 97 ? -8.674 1.590 16.553 1.00 95.62 97 THR A C 1
ATOM 745 O O . THR A 1 97 ? -8.322 2.740 16.277 1.00 95.62 97 THR A O 1
ATOM 748 N N . ILE A 1 98 ? -7.819 0.628 16.890 1.00 96.81 98 ILE A N 1
ATOM 749 C CA . ILE A 1 98 ? -6.369 0.731 16.760 1.00 96.81 98 ILE A CA 1
ATOM 750 C C . ILE A 1 98 ? -5.893 -0.182 15.636 1.00 96.81 98 ILE A C 1
ATOM 752 O O . ILE A 1 98 ? -6.227 -1.365 15.614 1.00 96.81 98 ILE A O 1
ATOM 756 N N . THR A 1 99 ? -5.055 0.364 14.762 1.00 97.31 99 THR A N 1
ATOM 757 C CA . THR A 1 99 ? -4.332 -0.380 13.730 1.00 97.31 99 THR A CA 1
ATOM 758 C C . THR A 1 99 ? -2.845 -0.258 14.033 1.00 97.31 99 THR A C 1
ATOM 760 O O . THR A 1 99 ? -2.328 0.853 14.137 1.00 97.31 99 THR A O 1
ATOM 763 N N . ILE A 1 100 ? -2.149 -1.373 14.250 1.00 97.56 100 ILE A N 1
ATOM 764 C CA . ILE A 1 100 ? -0.746 -1.381 14.686 1.00 97.56 100 ILE A CA 1
ATOM 765 C C . ILE A 1 100 ? 0.048 -2.493 14.001 1.00 97.56 100 ILE A C 1
ATOM 767 O O . ILE A 1 100 ? -0.371 -3.651 13.961 1.00 97.56 100 ILE A O 1
ATOM 771 N N . GLY A 1 101 ? 1.226 -2.149 13.485 1.00 97.31 101 GLY A N 1
ATOM 772 C CA . GLY A 1 101 ? 2.106 -3.091 12.798 1.00 97.31 101 GLY A CA 1
ATOM 773 C C . GLY A 1 101 ? 2.923 -2.413 11.710 1.00 97.31 101 GLY A C 1
ATOM 774 O O . GLY A 1 101 ? 3.279 -1.247 11.847 1.00 97.31 101 GLY A O 1
ATOM 775 N N . LYS A 1 102 ? 3.228 -3.145 10.637 1.00 96.94 102 LYS A N 1
ATOM 776 C CA . LYS A 1 102 ? 3.769 -2.570 9.404 1.00 96.94 102 LYS A CA 1
ATOM 777 C C . LYS A 1 102 ? 2.606 -2.087 8.537 1.00 96.94 102 LYS A C 1
ATOM 779 O O . LYS A 1 102 ? 1.805 -2.916 8.106 1.00 96.94 102 LYS A O 1
ATOM 784 N N . LEU A 1 103 ? 2.521 -0.779 8.326 1.00 95.31 103 LEU A N 1
ATOM 785 C CA . LEU A 1 103 ? 1.390 -0.084 7.716 1.00 95.31 103 LEU A CA 1
ATOM 786 C C . LEU A 1 103 ? 1.798 0.591 6.410 1.00 95.31 103 LEU A C 1
ATOM 788 O O . LEU A 1 103 ? 2.914 1.099 6.297 1.00 95.31 103 LEU A O 1
ATOM 792 N N . ASP A 1 104 ? 0.855 0.645 5.477 1.00 91.62 104 ASP A N 1
ATOM 793 C CA . ASP A 1 104 ? 0.884 1.540 4.328 1.00 91.62 104 ASP A CA 1
ATOM 794 C C . ASP A 1 104 ? -0.075 2.706 4.596 1.00 91.62 104 ASP A C 1
ATOM 796 O O . ASP A 1 104 ? -1.275 2.506 4.776 1.00 91.62 104 ASP A O 1
ATOM 800 N N . PHE A 1 105 ? 0.455 3.926 4.710 1.00 90.62 105 PHE A N 1
ATOM 801 C CA . PHE A 1 105 ? -0.380 5.088 5.018 1.00 90.62 105 PHE A CA 1
ATOM 802 C C . PHE A 1 105 ? -1.226 5.530 3.830 1.00 90.62 105 PHE A C 1
ATOM 804 O O . PHE A 1 105 ? -2.301 6.079 4.069 1.00 90.62 105 PHE A O 1
ATOM 811 N N . THR A 1 106 ? -0.795 5.253 2.597 1.00 87.88 106 THR A N 1
ATOM 812 C CA . THR A 1 106 ? -1.598 5.530 1.405 1.00 87.88 106 THR A CA 1
ATOM 813 C C . THR A 1 106 ? -2.895 4.726 1.477 1.00 87.88 106 THR A C 1
ATOM 815 O O . THR A 1 106 ? -3.967 5.312 1.569 1.00 87.88 106 THR A O 1
ATOM 818 N N . GLY A 1 107 ? -2.814 3.403 1.658 1.00 85.06 107 GLY A N 1
ATOM 819 C CA . GLY A 1 107 ? -4.008 2.549 1.761 1.00 85.06 107 GLY A CA 1
ATOM 820 C C . GLY A 1 107 ? -4.929 2.836 2.963 1.00 85.06 107 GLY A C 1
ATOM 821 O O . GLY A 1 107 ? -6.073 2.386 2.984 1.00 85.06 107 GLY A O 1
ATOM 822 N N . ILE A 1 108 ? -4.461 3.582 3.973 1.00 88.19 108 ILE A N 1
ATOM 823 C CA . ILE A 1 108 ? -5.245 3.939 5.169 1.00 88.19 108 ILE A CA 1
ATOM 824 C C . ILE A 1 108 ? -5.884 5.331 5.049 1.00 88.19 108 ILE A C 1
ATOM 826 O O . ILE A 1 108 ? -7.054 5.506 5.396 1.00 88.19 108 ILE A O 1
ATOM 830 N N . PHE A 1 109 ? -5.124 6.337 4.609 1.00 88.38 109 PHE A N 1
ATOM 831 C CA . PHE A 1 109 ? -5.555 7.741 4.603 1.00 88.38 109 PHE A CA 1
ATOM 832 C C . PHE A 1 109 ? -6.006 8.240 3.229 1.00 88.38 109 PHE A C 1
ATOM 834 O O . PHE A 1 109 ? -6.787 9.188 3.171 1.00 88.38 109 PHE A O 1
ATOM 841 N N . ASP A 1 110 ? -5.549 7.600 2.157 1.00 83.38 110 ASP A N 1
ATOM 842 C CA . ASP A 1 110 ? -5.944 7.859 0.769 1.00 83.38 110 ASP A CA 1
ATOM 843 C C . ASP A 1 110 ? -6.978 6.840 0.269 1.00 83.38 110 ASP A C 1
ATOM 845 O O . ASP A 1 110 ? -7.106 6.544 -0.917 1.00 83.38 110 ASP A O 1
ATOM 849 N N . ALA A 1 111 ? -7.732 6.264 1.207 1.00 69.25 111 ALA A N 1
ATOM 850 C CA . ALA A 1 111 ? -8.721 5.248 0.906 1.00 69.25 111 ALA A CA 1
ATOM 851 C C . ALA A 1 111 ? -9.867 5.853 0.080 1.00 69.25 111 ALA A C 1
ATOM 853 O O . ALA A 1 111 ? -10.797 6.480 0.599 1.00 69.25 111 ALA A O 1
ATOM 854 N N . SER A 1 112 ? -9.811 5.634 -1.227 1.00 70.38 112 SER A N 1
ATOM 855 C CA . SER A 1 112 ? -10.884 5.933 -2.161 1.00 70.38 112 SER A CA 1
ATOM 856 C C . SER A 1 112 ? -11.530 4.634 -2.616 1.00 70.38 112 SER A C 1
ATOM 858 O O .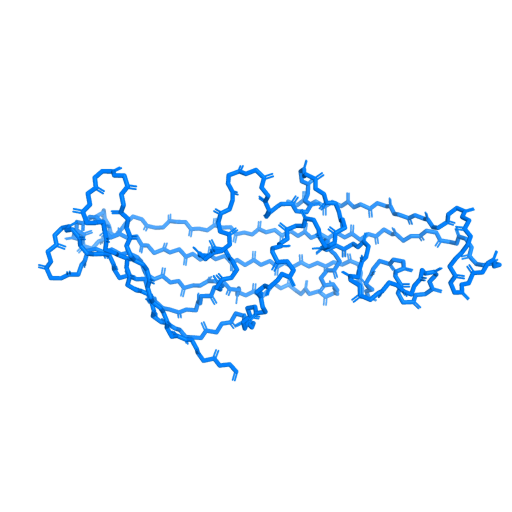 SER A 1 112 ? -10.863 3.737 -3.113 1.00 70.38 112 SER A O 1
ATOM 860 N N . GLU A 1 113 ? -12.859 4.549 -2.544 1.00 67.19 113 GLU A N 1
ATOM 861 C CA . GLU A 1 113 ? -13.601 3.411 -3.115 1.00 67.19 113 GLU A CA 1
ATOM 862 C C . GLU A 1 113 ? -13.440 3.321 -4.652 1.00 67.19 113 GLU A C 1
ATOM 864 O O . GLU A 1 113 ? -13.721 2.287 -5.260 1.00 67.19 113 GLU A O 1
ATOM 869 N N . TYR A 1 114 ? -12.987 4.409 -5.290 1.00 65.56 114 TYR A N 1
ATOM 870 C CA . TYR A 1 114 ? -12.910 4.564 -6.745 1.00 65.56 114 TYR A CA 1
ATOM 871 C C . TYR A 1 114 ? -11.497 4.847 -7.289 1.00 65.56 114 TYR A C 1
ATOM 873 O O . TYR A 1 114 ? -11.363 4.932 -8.512 1.00 65.56 114 TYR A O 1
ATOM 881 N N . ALA A 1 115 ? -10.495 5.045 -6.422 1.00 64.25 115 ALA A N 1
ATOM 882 C CA . ALA A 1 115 ? -9.072 5.236 -6.758 1.00 64.25 115 ALA A CA 1
ATOM 883 C C . ALA A 1 115 ? -8.232 4.113 -6.087 1.00 64.25 115 ALA A C 1
ATOM 885 O O . ALA A 1 115 ? -8.838 3.150 -5.616 1.00 64.25 115 ALA A O 1
ATOM 886 N N . ASP A 1 116 ? -6.896 4.200 -6.064 1.00 73.19 116 ASP A N 1
ATOM 887 C CA . ASP A 1 116 ? -5.987 3.247 -5.382 1.00 73.19 116 ASP A CA 1
ATOM 888 C C . ASP A 1 116 ? -5.902 1.823 -6.003 1.00 73.19 116 ASP A C 1
ATOM 890 O O . ASP A 1 116 ? -5.613 0.826 -5.342 1.00 73.19 116 ASP A O 1
ATOM 894 N N . ASP A 1 117 ? -6.168 1.671 -7.312 1.00 79.31 117 ASP A N 1
ATOM 895 C CA . ASP A 1 117 ? -5.924 0.396 -8.015 1.00 79.31 117 ASP A CA 1
ATOM 896 C C . ASP A 1 117 ? -5.323 0.587 -9.420 1.00 79.31 117 ASP A C 1
ATOM 898 O O . ASP A 1 117 ? -6.017 0.860 -10.413 1.00 79.31 117 ASP A O 1
ATOM 902 N N . GLU A 1 118 ? -4.014 0.340 -9.539 1.00 78.44 118 GLU A N 1
ATOM 903 C CA . GLU A 1 118 ? -3.285 0.435 -10.810 1.00 78.44 118 GLU A CA 1
ATOM 904 C C . GLU A 1 118 ? -3.649 -0.649 -11.826 1.00 78.44 118 GLU A C 1
ATOM 906 O O . GLU A 1 118 ? -3.320 -0.549 -13.016 1.00 78.44 118 GLU A O 1
ATOM 911 N N . CYS A 1 119 ? -4.262 -1.733 -11.354 1.00 79.25 119 CYS A N 1
ATOM 912 C CA . CYS A 1 119 ? -4.621 -2.896 -12.150 1.00 79.25 119 CYS A CA 1
ATOM 913 C C . CYS A 1 119 ? -6.001 -2.735 -12.791 1.00 79.25 119 CYS A C 1
ATOM 915 O O . CYS A 1 119 ? -6.207 -3.231 -13.903 1.00 79.25 119 CYS A O 1
ATOM 917 N N . CYS A 1 120 ? -6.935 -2.071 -12.104 1.00 77.44 120 CYS A N 1
ATOM 918 C CA . CYS A 1 120 ? -8.337 -2.003 -12.524 1.00 77.44 120 CYS A CA 1
ATOM 919 C C . CYS A 1 120 ? -8.787 -0.618 -13.005 1.00 77.44 120 CYS A C 1
ATOM 921 O O . CYS A 1 120 ? -9.737 -0.549 -13.788 1.00 77.44 120 CYS A O 1
ATOM 923 N N . GLN A 1 121 ? -8.135 0.468 -12.574 1.00 82.44 121 GLN A N 1
ATOM 924 C CA . GLN A 1 121 ? -8.617 1.831 -12.824 1.00 82.44 121 GLN A CA 1
ATOM 925 C C . GLN A 1 121 ? -7.652 2.633 -13.704 1.00 82.44 121 GLN A C 1
ATOM 927 O O . GLN A 1 121 ? -7.904 2.811 -14.901 1.00 82.44 121 GLN A O 1
ATOM 932 N N . PHE A 1 122 ? -6.534 3.101 -13.139 1.00 87.19 122 PHE A N 1
ATOM 933 C CA . PHE A 1 122 ? -5.570 3.947 -13.835 1.00 87.19 122 PHE A CA 1
ATOM 934 C C . PHE A 1 122 ? -4.153 3.424 -13.679 1.00 87.19 122 PHE A C 1
ATOM 936 O O . PHE A 1 122 ? -3.643 3.248 -12.590 1.00 87.19 122 PHE A O 1
ATOM 943 N N . LEU A 1 123 ? -3.460 3.266 -14.800 1.00 89.88 123 LEU A N 1
ATOM 944 C CA . LEU A 1 123 ? -2.068 2.823 -14.795 1.00 89.88 123 LEU A CA 1
ATOM 945 C C . LEU A 1 123 ? -1.069 3.950 -14.466 1.00 89.88 123 LEU A C 1
ATOM 947 O O . LEU A 1 123 ? 0.082 3.688 -14.120 1.00 89.88 123 LEU A O 1
ATOM 951 N N . ASN A 1 124 ? -1.479 5.207 -14.653 1.00 89.12 124 ASN A N 1
ATOM 952 C CA . ASN A 1 124 ? -0.642 6.377 -14.405 1.00 89.12 124 ASN A CA 1
ATOM 953 C C . ASN A 1 124 ? -0.662 6.711 -12.913 1.00 89.12 124 ASN A C 1
ATOM 955 O O . ASN A 1 124 ? -1.739 6.982 -12.393 1.00 89.12 124 ASN A O 1
ATOM 959 N N . ALA A 1 125 ? 0.508 6.754 -12.268 1.00 86.31 125 ALA A N 1
ATOM 960 C CA . ALA A 1 125 ? 0.602 6.921 -10.818 1.00 86.31 125 ALA A CA 1
ATOM 961 C C . ALA A 1 125 ? -0.035 8.221 -10.303 1.00 86.31 125 ALA A C 1
ATOM 963 O O . ALA A 1 125 ? -0.510 8.252 -9.179 1.00 86.31 125 ALA A O 1
ATOM 964 N N . SER A 1 126 ? -0.137 9.274 -11.126 1.00 85.75 126 SER A N 1
ATOM 965 C CA . SER A 1 126 ? -0.793 10.525 -10.713 1.00 85.75 126 SER A CA 1
ATOM 966 C C . SER A 1 126 ? -2.314 10.414 -10.538 1.00 85.75 126 SER A C 1
ATOM 968 O O . SER A 1 126 ? -2.956 11.413 -10.229 1.00 85.75 126 SER A O 1
ATOM 970 N N . LEU A 1 127 ? -2.906 9.275 -10.899 1.00 85.81 127 LEU A N 1
ATOM 971 C CA . LEU A 1 127 ? -4.346 9.008 -10.843 1.00 85.81 127 LEU A CA 1
ATOM 972 C C . LEU A 1 127 ? -4.671 7.781 -9.982 1.00 85.81 127 LEU A C 1
ATOM 974 O O . LEU A 1 127 ? -5.822 7.352 -9.969 1.00 85.81 127 LEU A O 1
ATOM 978 N N . VAL A 1 128 ? -3.651 7.192 -9.358 1.00 85.38 128 VAL A N 1
ATOM 979 C CA . VAL A 1 128 ? -3.792 6.041 -8.464 1.00 85.38 128 VAL A CA 1
ATOM 980 C C . VAL A 1 128 ? -4.009 6.585 -7.062 1.00 85.38 128 VAL A C 1
ATOM 982 O O . VAL A 1 128 ? -5.093 6.395 -6.524 1.00 85.38 128 VAL A O 1
ATOM 985 N N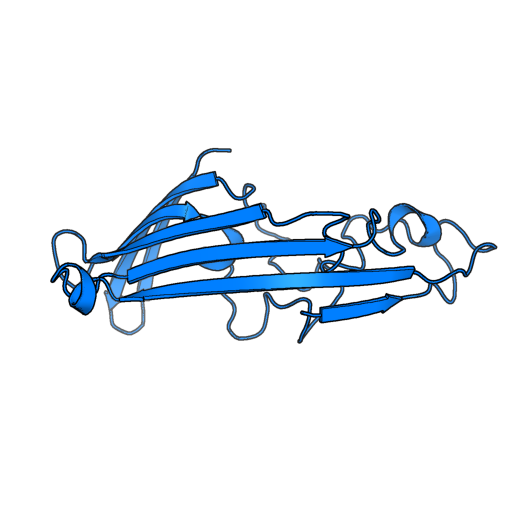 . ASP A 1 129 ? -3.054 7.398 -6.602 1.00 81.38 129 ASP A N 1
ATOM 986 C CA . ASP A 1 129 ? -3.036 7.995 -5.267 1.00 81.38 129 ASP A CA 1
ATOM 987 C C . ASP A 1 129 ? -3.171 9.528 -5.326 1.00 81.38 129 ASP A C 1
ATOM 989 O O . ASP A 1 129 ? -2.875 10.180 -6.343 1.00 81.38 129 ASP A O 1
ATOM 993 N N . ASP A 1 130 ? -3.569 10.134 -4.211 1.00 80.94 130 ASP A N 1
ATOM 994 C CA . ASP A 1 130 ? -3.588 11.566 -3.970 1.00 80.94 130 ASP A CA 1
ATOM 995 C C . ASP A 1 130 ? -2.169 12.147 -4.011 1.00 80.94 130 ASP A C 1
ATOM 997 O O . ASP A 1 130 ? -1.428 12.241 -3.032 1.00 80.94 130 ASP A O 1
ATOM 1001 N N . SER A 1 131 ? -1.829 12.658 -5.192 1.00 76.00 131 SER A N 1
ATOM 1002 C CA . SER A 1 131 ? -0.595 13.401 -5.460 1.00 76.00 131 SER A CA 1
ATOM 1003 C C . SER A 1 131 ? -0.346 14.631 -4.570 1.00 76.00 131 SER A C 1
ATOM 1005 O O . SER A 1 131 ? 0.763 15.178 -4.593 1.00 76.00 131 SER A O 1
ATOM 1007 N N . SER A 1 132 ? -1.349 15.119 -3.832 1.00 79.81 132 SER A N 1
ATOM 1008 C CA . SER A 1 132 ? -1.228 16.293 -2.965 1.00 79.81 132 SER A CA 1
ATOM 1009 C C . SER A 1 132 ? -0.711 15.966 -1.561 1.00 79.81 132 SER A C 1
ATOM 1011 O O . SER A 1 132 ? -0.206 16.872 -0.886 1.00 79.81 132 SER A O 1
ATOM 1013 N N . ILE A 1 133 ? -0.760 14.694 -1.148 1.00 77.50 133 ILE A N 1
ATOM 1014 C CA . ILE A 1 133 ? -0.309 14.237 0.169 1.00 77.50 133 ILE A CA 1
ATOM 1015 C C . ILE A 1 133 ? 0.861 13.257 -0.010 1.00 77.50 133 ILE A C 1
ATOM 1017 O O . ILE A 1 133 ? 0.667 12.126 -0.442 1.00 77.50 133 ILE A O 1
ATOM 1021 N N . PRO A 1 134 ? 2.103 13.649 0.330 1.00 75.62 134 PRO A N 1
ATOM 1022 C CA . PRO A 1 134 ? 3.226 12.724 0.297 1.00 75.62 134 PRO A CA 1
ATOM 1023 C C . PRO A 1 134 ? 3.152 11.782 1.504 1.00 75.62 134 PRO A C 1
ATOM 1025 O O . PRO A 1 134 ? 3.514 12.166 2.620 1.00 75.62 134 PRO A O 1
ATOM 1028 N N . PHE A 1 135 ? 2.697 10.551 1.288 1.00 81.56 135 PHE A N 1
ATOM 1029 C CA . PHE A 1 135 ? 2.750 9.518 2.316 1.00 81.56 135 PHE A CA 1
ATOM 1030 C C . PHE A 1 135 ? 4.170 8.945 2.463 1.00 81.56 135 PHE A C 1
ATOM 1032 O O . PHE A 1 135 ? 4.913 8.845 1.480 1.00 81.56 135 PHE A O 1
ATOM 1039 N N . PRO A 1 136 ? 4.594 8.593 3.691 1.00 79.50 136 PRO A N 1
ATOM 1040 C CA . PRO A 1 136 ? 5.819 7.831 3.900 1.00 79.50 136 PRO A CA 1
ATOM 1041 C C . PRO A 1 136 ? 5.688 6.417 3.310 1.00 79.50 136 PRO A C 1
ATOM 1043 O O . PRO A 1 136 ? 4.586 5.898 3.150 1.00 79.50 136 PRO A O 1
ATOM 1046 N N . ALA A 1 137 ? 6.827 5.784 3.012 1.00 79.25 137 ALA A N 1
ATOM 1047 C CA . ALA A 1 137 ? 6.859 4.384 2.587 1.00 79.25 137 ALA A CA 1
ATOM 1048 C C . ALA A 1 137 ? 6.365 3.442 3.704 1.00 79.25 137 ALA A C 1
ATOM 1050 O O . ALA A 1 137 ? 6.283 3.838 4.868 1.00 79.25 137 ALA A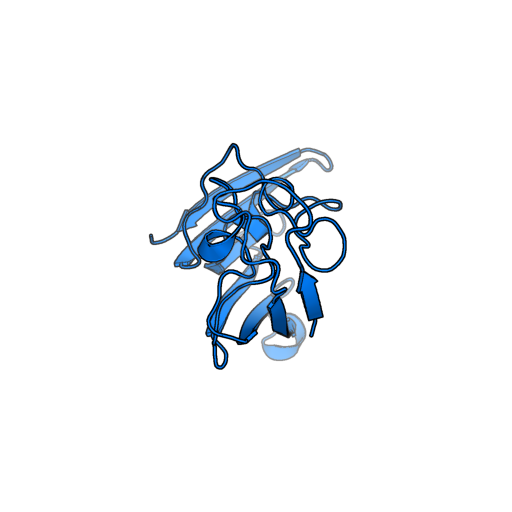 O 1
ATOM 1051 N N . GLN A 1 138 ? 6.075 2.178 3.366 1.00 89.50 138 GLN A N 1
ATOM 1052 C CA . GLN A 1 138 ? 5.519 1.227 4.332 1.00 89.50 138 GLN A CA 1
ATOM 1053 C C . GLN A 1 138 ? 6.456 1.012 5.528 1.00 89.50 138 GLN A C 1
ATOM 1055 O O . GLN A 1 138 ? 7.579 0.514 5.376 1.00 89.50 138 GLN A O 1
ATOM 1060 N N . GLY A 1 139 ? 5.963 1.314 6.727 1.00 93.62 139 GLY A N 1
ATOM 1061 C CA . GLY A 1 139 ? 6.769 1.397 7.945 1.00 93.62 139 GLY A CA 1
ATOM 1062 C C . GLY A 1 139 ? 6.042 0.879 9.179 1.00 93.62 139 GLY A C 1
ATOM 1063 O O . GLY A 1 139 ? 4.857 0.554 9.136 1.00 93.62 139 GLY A O 1
ATOM 1064 N N . LEU A 1 140 ? 6.759 0.761 10.299 1.00 96.69 140 LEU A N 1
ATOM 1065 C CA . LEU A 1 140 ? 6.137 0.391 11.571 1.00 96.69 140 LEU A CA 1
ATOM 1066 C C . LEU A 1 140 ? 5.362 1.581 12.127 1.00 96.69 140 LEU A C 1
ATOM 1068 O O . LEU A 1 140 ? 5.924 2.659 12.295 1.00 96.69 140 LEU A O 1
ATOM 1072 N N . GLY A 1 141 ? 4.088 1.394 12.443 1.00 95.88 141 GLY A N 1
ATOM 1073 C CA . GLY A 1 141 ? 3.236 2.493 12.861 1.00 95.88 141 GLY A CA 1
ATOM 1074 C C . GLY A 1 141 ? 2.039 2.075 13.693 1.00 95.88 141 GLY A C 1
ATOM 1075 O O . GLY A 1 141 ? 1.775 0.891 13.928 1.00 95.88 141 GLY A O 1
ATOM 1076 N N . VAL A 1 142 ? 1.326 3.101 14.140 1.00 96.81 142 VAL A N 1
ATOM 1077 C CA . VAL A 1 142 ? 0.037 2.992 14.810 1.00 96.81 142 VAL A CA 1
ATOM 1078 C C . VAL A 1 142 ? -0.907 4.053 14.262 1.00 96.81 142 VAL A C 1
ATOM 1080 O O . VAL A 1 142 ? -0.517 5.207 14.071 1.00 96.81 142 VAL A O 1
ATOM 1083 N N . VAL A 1 143 ? -2.154 3.663 14.037 1.00 96.38 143 VAL A N 1
ATOM 1084 C CA . VAL A 1 143 ? -3.257 4.532 13.636 1.00 96.38 143 VAL A CA 1
ATOM 1085 C C . VAL A 1 143 ? -4.401 4.325 14.619 1.00 96.38 143 VAL A C 1
ATOM 1087 O O . VAL A 1 143 ? -4.685 3.205 15.040 1.00 96.38 143 VAL A O 1
ATOM 1090 N N . LEU A 1 144 ? -5.042 5.421 15.008 1.00 96.50 144 LEU A N 1
ATOM 1091 C CA . LEU A 1 144 ? -6.284 5.420 15.765 1.00 96.50 144 LEU A CA 1
ATOM 1092 C C . LEU A 1 144 ? -7.395 5.973 14.881 1.00 96.50 144 LEU A C 1
ATOM 1094 O O . LEU A 1 144 ? -7.239 7.051 14.304 1.00 96.50 144 LEU A O 1
ATOM 1098 N N . ASN A 1 145 ? -8.514 5.260 14.825 1.00 95.00 145 ASN A N 1
ATOM 1099 C CA . ASN A 1 145 ? -9.724 5.682 14.133 1.00 95.00 145 ASN A CA 1
ATOM 1100 C C . ASN A 1 145 ? -10.887 5.794 15.120 1.00 95.00 145 ASN A C 1
ATOM 1102 O O . ASN A 1 145 ? -11.242 4.822 15.790 1.00 95.00 145 ASN A O 1
ATOM 1106 N N . TRP A 1 146 ? -11.482 6.980 15.195 1.00 94.94 146 TRP A N 1
ATOM 1107 C CA . TRP A 1 146 ? -12.580 7.297 16.095 1.00 94.94 146 TRP A CA 1
ATOM 1108 C C . TRP A 1 146 ? -13.815 7.768 15.314 1.00 94.94 146 TRP A C 1
ATOM 1110 O O . TRP A 1 146 ? -13.895 8.947 14.952 1.00 94.94 146 TRP A O 1
ATOM 1120 N N . PRO A 1 147 ? -14.811 6.895 15.074 1.00 93.56 147 PRO A N 1
ATOM 1121 C CA . PRO A 1 147 ? -16.152 7.314 14.676 1.00 93.56 147 PRO A CA 1
ATOM 1122 C C . PRO A 1 147 ? -16.796 8.179 15.770 1.00 93.56 147 PRO A C 1
ATOM 1124 O O . PRO A 1 147 ? -17.131 7.710 16.859 1.00 93.56 147 PRO A O 1
ATOM 1127 N N . ILE A 1 148 ? -16.980 9.467 15.477 1.00 92.25 148 ILE A N 1
ATOM 1128 C CA . ILE A 1 148 ? -17.679 10.417 16.357 1.00 92.25 148 ILE A CA 1
ATOM 1129 C C . ILE A 1 148 ? -19.194 10.254 16.191 1.00 92.25 148 ILE A C 1
ATOM 1131 O O . ILE A 1 148 ? -19.948 10.341 17.159 1.00 92.25 148 ILE A O 1
ATOM 1135 N N . THR A 1 149 ? -19.634 10.045 14.949 1.00 92.25 149 THR A N 1
ATOM 1136 C CA . THR A 1 149 ? -21.030 9.807 14.551 1.00 92.25 149 THR A CA 1
ATOM 1137 C C . THR A 1 149 ? -21.059 8.853 13.358 1.00 92.25 149 THR A C 1
ATOM 1139 O O . THR A 1 149 ? -20.020 8.609 12.749 1.00 92.25 149 THR A O 1
ATOM 1142 N N . ASP A 1 150 ? -22.247 8.427 12.932 1.00 90.12 150 ASP A N 1
ATOM 1143 C CA . ASP A 1 150 ? -22.431 7.594 11.731 1.00 90.12 150 ASP A CA 1
ATOM 1144 C C . ASP A 1 150 ? -21.926 8.247 10.426 1.00 90.12 150 ASP A C 1
ATOM 1146 O O . ASP A 1 150 ? -21.816 7.581 9.402 1.00 90.12 150 ASP A O 1
ATOM 1150 N N . SER A 1 151 ? -21.653 9.558 10.422 1.00 93.88 151 SER A N 1
ATOM 1151 C CA . SER A 1 151 ? -21.193 10.303 9.235 1.00 93.88 151 SER A CA 1
ATOM 1152 C C . SER A 1 151 ? -19.855 11.017 9.423 1.00 93.88 151 SER A C 1
ATOM 1154 O O . SER A 1 151 ? -19.381 11.661 8.492 1.00 93.88 151 SER A O 1
ATOM 1156 N N . TRP A 1 152 ? -19.260 10.948 10.615 1.00 93.00 152 TRP A N 1
ATOM 1157 C CA . TRP A 1 152 ? -18.019 11.655 10.927 1.00 93.00 152 TRP A CA 1
ATOM 1158 C C . TRP A 1 152 ? -17.091 10.772 11.737 1.00 93.00 152 TRP A C 1
ATOM 1160 O O . TRP A 1 152 ? -17.475 10.267 12.793 1.00 93.00 152 TRP A O 1
ATOM 1170 N N . TYR A 1 153 ? -15.845 10.693 11.292 1.00 93.00 153 TYR A N 1
ATOM 1171 C CA . TYR A 1 153 ? -14.759 10.054 12.013 1.00 93.00 153 TYR A CA 1
ATOM 1172 C C . TYR A 1 153 ? -13.545 10.982 12.072 1.00 93.00 153 TYR A C 1
ATOM 1174 O O . TYR A 1 153 ? -13.408 11.914 11.276 1.00 93.00 153 TYR A O 1
ATOM 1182 N N . LEU A 1 154 ? -12.674 10.730 13.042 1.00 94.31 154 LEU A N 1
ATOM 1183 C CA . LEU A 1 154 ? -11.331 11.290 13.103 1.00 94.31 154 LEU A CA 1
ATOM 1184 C C . LEU A 1 154 ? -10.329 10.151 13.066 1.00 94.31 154 LEU A C 1
ATOM 1186 O O . LEU A 1 154 ? -10.460 9.185 13.812 1.00 94.31 154 LEU A O 1
ATOM 1190 N N . MET A 1 155 ? -9.300 10.311 12.245 1.00 94.12 155 MET A N 1
ATOM 1191 C CA . MET A 1 155 ? -8.192 9.376 12.175 1.00 94.12 155 MET A CA 1
ATOM 1192 C C . MET A 1 155 ? -6.878 10.118 12.397 1.00 94.12 155 MET A C 1
ATOM 1194 O O . MET A 1 155 ? -6.701 11.246 11.934 1.00 94.12 155 MET A O 1
ATOM 1198 N N . GLY A 1 156 ? -5.961 9.494 13.124 1.00 94.50 156 GLY A N 1
ATOM 1199 C CA . GLY A 1 156 ? -4.619 10.018 13.339 1.00 94.50 156 GLY A CA 1
ATOM 1200 C C . GLY A 1 156 ? -3.623 8.882 13.483 1.00 94.50 156 GLY A C 1
ATOM 1201 O O . GLY A 1 156 ? -3.920 7.877 14.125 1.00 94.50 156 GLY A O 1
ATOM 1202 N N . GLY A 1 157 ? -2.444 9.043 12.889 1.00 93.88 157 GLY A N 1
ATOM 1203 C CA . GLY A 1 157 ? -1.427 8.003 12.870 1.00 93.88 157 GLY A CA 1
ATOM 1204 C C . GLY A 1 157 ? -0.012 8.545 12.941 1.00 93.88 157 GLY A C 1
ATOM 1205 O O . GLY A 1 157 ? 0.256 9.691 12.582 1.00 93.88 157 GLY A O 1
ATOM 1206 N N . ILE A 1 158 ? 0.888 7.690 13.411 1.00 94.12 158 ILE A N 1
ATOM 1207 C CA . ILE A 1 158 ? 2.335 7.884 13.345 1.00 94.12 158 ILE A CA 1
ATOM 1208 C C . ILE A 1 158 ? 2.963 6.625 12.752 1.00 94.12 158 ILE A C 1
ATOM 1210 O O . ILE A 1 158 ? 2.553 5.510 13.078 1.00 94.12 158 ILE A O 1
ATOM 1214 N N . VAL A 1 159 ? 3.952 6.802 11.887 1.00 92.25 159 VAL A N 1
ATOM 1215 C CA . VAL A 1 159 ? 4.692 5.706 11.261 1.00 92.25 159 VAL A CA 1
ATOM 1216 C C . VAL A 1 159 ? 6.161 6.080 11.177 1.00 92.25 159 VAL A C 1
ATOM 1218 O O . VAL A 1 159 ? 6.508 7.253 11.031 1.00 92.25 159 VAL A O 1
ATOM 1221 N N . ASP A 1 160 ? 7.003 5.075 11.353 1.00 89.06 160 ASP A N 1
ATOM 1222 C CA . ASP A 1 160 ? 8.438 5.159 11.133 1.00 89.06 160 ASP A CA 1
ATOM 1223 C C . ASP A 1 160 ? 8.729 5.377 9.641 1.00 89.06 160 ASP A C 1
ATOM 1225 O O . ASP A 1 160 ? 8.056 4.790 8.790 1.00 89.06 160 ASP A O 1
ATOM 1229 N N . ALA A 1 161 ? 9.707 6.232 9.341 1.00 62.94 161 ALA A N 1
ATOM 1230 C CA . ALA A 1 161 ? 10.031 6.698 7.992 1.00 62.94 161 ALA A CA 1
ATOM 1231 C C . ALA A 1 161 ? 11.497 6.428 7.638 1.00 62.94 161 ALA A C 1
ATOM 1233 O O . ALA A 1 161 ? 12.381 6.750 8.466 1.00 62.94 161 ALA A O 1
#

Sequence (161 aa):
MTAVYQANVKGGTSTNDRRGRHVGRYDLKMLIDMEKLLDIEGGSFFVHGWGGWPDTEGIDGRSVGSAWGVNALAVGNRGMDIVEAFYEGPFFNDNLTITIGKLDFTGIFDASEYADDECCQFLNASLVDDSSIPFPAQGLGVVLNWPITDSWYLMGGIVDA

Secondary structure (DSSP, 8-state):
-EEEEE---S-SS-SS----EEEEEEEEEEEEEHH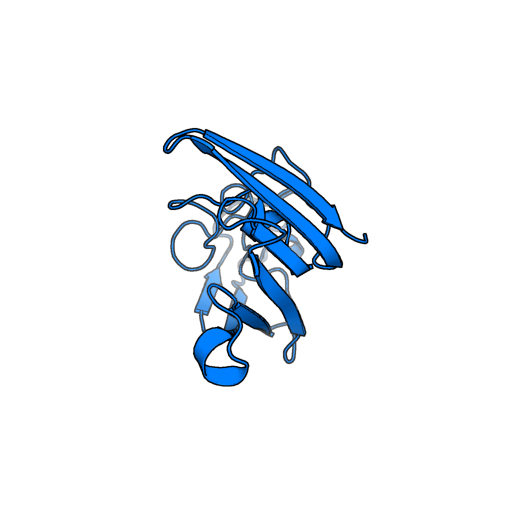HHH--TT-EEEEEEEEEESSS-TTIIIII--SS-S-TT---SEEEEEEEEEEEEEESEEEEEEEEEEE-HHHHHS--SSSS-TTTT-SSGGGTS-TTS-PPPSEEEEEEEEEEETTEEEEEEEE--

Foldseek 3Di:
DFKDKDWDPADAPDGPDGDIDIKAKDKDKDKADCCVVPVAPFKIKIWMKMAMDAADLTCAVPGHVDPQGQAPRHPHGGDIDTLDTWMW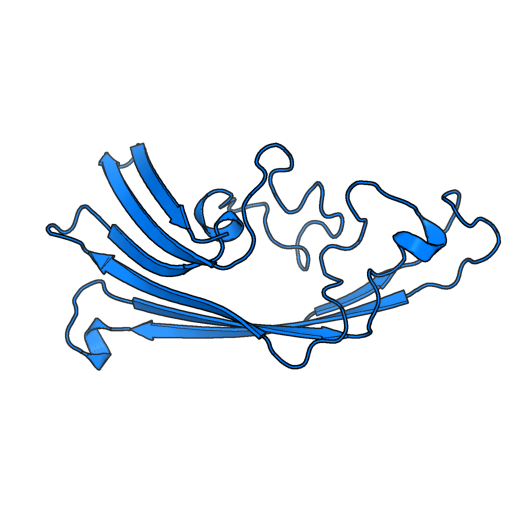GDDPDRQKIKIWFFDDVQCVVQPDPQAQDCRPHGRGRPGRTPPVDDTDGGFGKMKMWGDPDPVDIDIDMDGDD

Radius of gyration: 18.82 Å; chains: 1; bounding box: 36×34×57 Å